Protein AF-B6ITK4-F1 (afdb_monomer)

Structure (mmCIF, N/CA/C/O backbone):
data_AF-B6ITK4-F1
#
_entry.id   AF-B6ITK4-F1
#
loop_
_atom_site.group_PDB
_atom_site.id
_atom_site.type_symbol
_atom_site.label_atom_id
_atom_site.label_alt_id
_atom_site.label_comp_id
_atom_site.label_asym_id
_atom_site.label_entity_id
_atom_site.label_seq_id
_atom_site.pdbx_PDB_ins_code
_atom_site.Cartn_x
_atom_site.Cartn_y
_atom_site.Cartn_z
_atom_site.occupancy
_atom_site.B_iso_or_equiv
_atom_site.auth_seq_id
_atom_site.auth_comp_id
_atom_site.auth_asym_id
_atom_site.auth_atom_id
_atom_site.pdbx_PDB_model_num
ATOM 1 N N . MET A 1 1 ? -4.229 -28.774 22.799 1.00 45.03 1 MET A N 1
ATOM 2 C CA . MET A 1 1 ? -4.886 -27.893 21.806 1.00 45.03 1 MET A CA 1
ATOM 3 C C . MET A 1 1 ? -3.925 -27.676 20.648 1.00 45.03 1 MET A C 1
ATOM 5 O O . MET A 1 1 ? -2.817 -27.222 20.892 1.00 45.03 1 MET A O 1
ATOM 9 N N . ARG A 1 2 ? -4.293 -28.055 19.419 1.00 43.34 2 ARG A N 1
ATOM 10 C CA . ARG A 1 2 ? -3.466 -27.843 18.221 1.00 43.34 2 ARG A CA 1
ATOM 11 C C . ARG A 1 2 ? -4.153 -26.779 17.371 1.00 43.34 2 ARG A C 1
ATOM 13 O O . ARG A 1 2 ? -5.217 -27.041 16.824 1.00 43.34 2 ARG A O 1
ATOM 20 N N . ALA A 1 3 ? -3.582 -25.581 17.308 1.00 52.19 3 ALA A N 1
ATOM 21 C CA . ALA A 1 3 ? -4.044 -24.561 16.377 1.00 52.19 3 ALA A CA 1
ATOM 22 C C . ALA A 1 3 ? -3.530 -24.933 14.982 1.00 52.19 3 ALA A C 1
ATOM 24 O O . ALA A 1 3 ? -2.325 -24.918 14.733 1.00 52.19 3 ALA A O 1
ATOM 25 N N . VAL A 1 4 ? -4.433 -25.321 14.086 1.00 48.31 4 VAL A N 1
ATOM 26 C CA . VAL A 1 4 ? -4.121 -25.477 12.665 1.00 48.31 4 VAL A CA 1
ATOM 27 C C . VAL A 1 4 ? -4.419 -24.128 12.022 1.00 48.31 4 VAL A C 1
ATOM 29 O O . VAL A 1 4 ? -5.574 -23.728 11.913 1.00 48.31 4 VAL A O 1
ATOM 32 N N . SER A 1 5 ? -3.375 -23.374 11.683 1.00 53.31 5 SER A N 1
ATOM 33 C CA . SER A 1 5 ? -3.530 -22.073 11.034 1.00 53.31 5 SER A CA 1
ATOM 34 C C . SER A 1 5 ? -3.672 -22.301 9.530 1.00 53.31 5 SER A C 1
ATOM 36 O O . SER A 1 5 ? -2.683 -22.494 8.827 1.00 53.31 5 SER A O 1
ATOM 38 N N . HIS A 1 6 ? -4.908 -22.341 9.032 1.00 57.00 6 HIS A N 1
ATOM 39 C CA . HIS A 1 6 ? -5.149 -22.239 7.597 1.00 57.00 6 HIS A CA 1
ATOM 40 C C . HIS A 1 6 ? -4.942 -20.779 7.189 1.00 57.00 6 HIS A C 1
ATOM 42 O O . HIS A 1 6 ? -5.661 -19.888 7.640 1.00 57.00 6 HIS A O 1
ATOM 48 N N . ARG A 1 7 ? -3.924 -20.517 6.365 1.00 60.88 7 ARG A N 1
ATOM 49 C CA . ARG A 1 7 ? -3.712 -19.195 5.774 1.00 60.88 7 ARG A CA 1
ATOM 50 C C . ARG A 1 7 ? -4.796 -18.961 4.724 1.00 60.88 7 ARG A C 1
ATOM 52 O O . ARG A 1 7 ? -4.747 -19.558 3.654 1.00 60.88 7 ARG A O 1
ATOM 59 N N . LEU A 1 8 ? -5.754 -18.093 5.031 1.00 68.69 8 LEU A N 1
ATOM 60 C CA . LEU A 1 8 ? -6.684 -17.570 4.035 1.00 68.69 8 LEU A CA 1
ATOM 61 C C . LEU A 1 8 ? -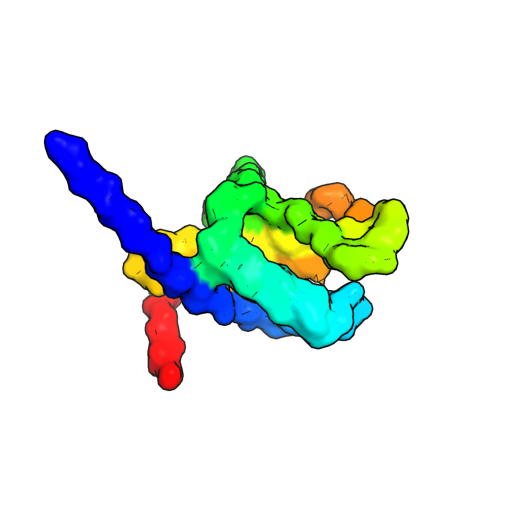5.964 -16.505 3.200 1.00 68.69 8 LEU A C 1
ATOM 63 O O . LEU A 1 8 ? -5.336 -15.592 3.749 1.00 68.69 8 LEU A O 1
ATOM 67 N N . LEU A 1 9 ? -6.018 -16.654 1.875 1.00 78.38 9 LEU A N 1
ATOM 68 C CA . LEU A 1 9 ? -5.606 -15.607 0.944 1.00 78.38 9 LEU A CA 1
ATOM 69 C C . LEU A 1 9 ? -6.554 -14.425 1.110 1.00 78.38 9 LEU A C 1
ATOM 71 O O . LEU A 1 9 ? -7.772 -14.599 1.105 1.00 78.38 9 LEU A O 1
ATOM 75 N N . ARG A 1 10 ? -5.992 -13.228 1.265 1.00 88.12 10 ARG A N 1
ATOM 76 C CA . ARG A 1 10 ? -6.782 -12.009 1.432 1.00 88.12 10 ARG A CA 1
ATOM 77 C C . ARG A 1 10 ? -6.995 -11.324 0.102 1.00 88.12 10 ARG A C 1
ATOM 79 O O . ARG A 1 10 ? -6.049 -11.185 -0.675 1.00 88.12 10 ARG A O 1
ATOM 86 N N . THR A 1 11 ? -8.206 -10.848 -0.147 1.00 94.19 11 THR A N 1
ATOM 87 C CA . THR A 1 11 ? -8.482 -10.083 -1.364 1.00 94.19 11 THR A CA 1
ATOM 88 C C . THR A 1 11 ? -7.854 -8.700 -1.240 1.00 94.19 11 THR A C 1
ATOM 90 O O . THR A 1 11 ? -8.097 -7.972 -0.272 1.00 94.19 11 THR A O 1
ATOM 93 N N . VAL A 1 12 ? -7.035 -8.334 -2.227 1.00 96.25 12 VAL A N 1
ATOM 94 C CA . VAL A 1 12 ? -6.423 -7.006 -2.295 1.00 96.25 12 VAL A CA 1
ATOM 95 C C . VAL A 1 12 ? -7.319 -6.092 -3.120 1.00 96.25 12 VAL A C 1
ATOM 97 O O . VAL A 1 12 ? -7.592 -6.363 -4.285 1.00 96.25 12 VAL A O 1
ATOM 100 N N . ILE A 1 13 ? -7.772 -5.001 -2.510 1.00 96.44 13 ILE A N 1
ATOM 101 C CA . ILE A 1 13 ? -8.531 -3.944 -3.173 1.00 96.44 13 ILE A CA 1
ATOM 102 C C . ILE A 1 13 ? -7.608 -2.751 -3.352 1.00 96.44 13 ILE A C 1
ATOM 104 O O . ILE A 1 13 ? -7.078 -2.196 -2.388 1.00 96.44 13 ILE A O 1
ATOM 108 N N . GLU A 1 14 ? -7.429 -2.333 -4.594 1.00 97.38 14 GLU A N 1
ATOM 109 C CA . GLU A 1 14 ? -6.585 -1.198 -4.914 1.00 97.38 14 GLU A CA 1
ATOM 110 C C . GLU A 1 14 ? -7.381 0.101 -4.979 1.00 97.38 14 GLU A C 1
ATOM 112 O O . GLU A 1 14 ? -8.451 0.183 -5.584 1.00 97.38 14 GLU A O 1
ATOM 117 N N . THR A 1 15 ? -6.836 1.158 -4.385 1.00 96.62 15 THR A N 1
ATOM 118 C CA . THR A 1 15 ? -7.371 2.502 -4.610 1.00 96.62 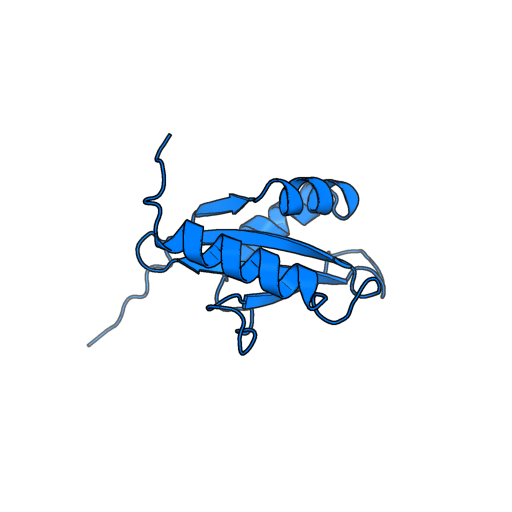15 THR A CA 1
ATOM 119 C C . THR A 1 15 ? -6.919 3.037 -5.976 1.00 96.62 15 THR A C 1
ATOM 121 O O . THR A 1 15 ? -5.808 2.732 -6.417 1.00 96.62 15 THR A O 1
ATOM 124 N N . PRO A 1 16 ? -7.682 3.943 -6.620 1.00 96.44 16 PRO A N 1
ATOM 125 C CA . PRO A 1 16 ? -7.259 4.556 -7.884 1.00 96.44 16 PRO A CA 1
ATOM 126 C C . PRO A 1 16 ? -5.933 5.328 -7.798 1.00 96.44 16 PRO A C 1
ATOM 128 O O . PRO A 1 16 ? -5.254 5.537 -8.803 1.00 96.44 16 PRO A O 1
ATOM 131 N N . VAL A 1 17 ? -5.564 5.815 -6.608 1.00 95.88 17 VAL A N 1
ATOM 132 C CA . VAL A 1 17 ? -4.263 6.460 -6.380 1.00 95.88 17 VAL A CA 1
ATOM 133 C C . VAL A 1 17 ? -3.152 5.417 -6.356 1.00 95.88 17 VAL A C 1
ATOM 135 O O . VAL A 1 17 ? -2.133 5.621 -7.013 1.00 95.88 17 VAL A O 1
ATOM 138 N N . PHE A 1 18 ? -3.354 4.305 -5.645 1.00 97.56 18 PHE A N 1
ATOM 139 C CA . PHE A 1 18 ? -2.402 3.204 -5.627 1.00 97.56 18 PHE A CA 1
ATOM 140 C C . PHE A 1 18 ? -2.190 2.624 -7.026 1.00 97.56 18 PHE A C 1
ATOM 142 O O . PHE A 1 18 ? -1.045 2.598 -7.459 1.00 97.56 18 PHE A O 1
ATOM 149 N N . SER A 1 19 ? -3.249 2.253 -7.758 1.00 97.75 19 SER A N 1
ATOM 150 C CA . SER A 1 19 ? -3.103 1.603 -9.070 1.00 97.75 19 SER A CA 1
ATOM 151 C C . SER A 1 19 ? -2.336 2.473 -10.064 1.00 97.75 19 SER A C 1
ATOM 153 O O . SER A 1 19 ? -1.334 2.030 -10.612 1.00 97.75 19 SER A O 1
ATOM 155 N N . ARG A 1 20 ? -2.705 3.758 -10.202 1.00 97.69 20 ARG A N 1
ATOM 156 C CA . ARG A 1 20 ? -1.994 4.696 -11.095 1.00 97.69 20 ARG A CA 1
ATOM 157 C C . ARG A 1 20 ? -0.516 4.848 -10.738 1.00 97.69 20 ARG A C 1
ATOM 159 O O . ARG A 1 20 ? 0.329 5.003 -11.611 1.00 97.69 20 ARG A O 1
ATOM 166 N N . ARG A 1 21 ? -0.200 4.854 -9.442 1.00 96.19 21 ARG A N 1
ATOM 167 C CA . ARG A 1 21 ? 1.179 4.974 -8.957 1.00 96.19 21 ARG A CA 1
ATOM 168 C C . ARG A 1 21 ? 1.947 3.670 -9.126 1.00 96.19 21 ARG A C 1
ATOM 170 O O . ARG A 1 21 ? 3.121 3.726 -9.465 1.00 96.19 21 ARG A O 1
ATOM 177 N N . ALA A 1 22 ? 1.304 2.526 -8.915 1.00 96.12 22 ALA A N 1
ATOM 178 C CA . ALA A 1 22 ? 1.888 1.217 -9.160 1.00 96.12 22 ALA A CA 1
ATOM 179 C C . ALA A 1 22 ? 2.256 1.068 -10.641 1.00 96.12 22 ALA A C 1
ATOM 181 O O . ALA A 1 22 ? 3.392 0.715 -10.919 1.00 96.12 22 ALA A O 1
ATOM 182 N N . ASP A 1 23 ? 1.372 1.462 -11.562 1.00 96.19 23 ASP A N 1
ATOM 183 C CA . ASP A 1 23 ? 1.641 1.439 -13.010 1.00 96.19 23 ASP A CA 1
ATOM 184 C C . ASP A 1 23 ? 2.819 2.327 -13.424 1.00 96.19 23 ASP A C 1
ATOM 186 O O . ASP A 1 23 ? 3.579 1.987 -14.326 1.00 96.19 23 ASP A O 1
ATOM 190 N N . ALA A 1 24 ? 3.008 3.461 -12.746 1.00 94.50 24 ALA A N 1
ATOM 191 C CA . ALA A 1 24 ? 4.129 4.358 -13.016 1.00 94.50 24 ALA A CA 1
ATOM 192 C C . ALA A 1 24 ? 5.466 3.870 -12.426 1.00 94.50 24 ALA A C 1
ATOM 194 O O . ALA A 1 24 ? 6.531 4.307 -12.861 1.00 94.50 24 ALA A O 1
ATOM 195 N N . LEU A 1 25 ? 5.428 3.026 -11.392 1.00 92.62 25 LEU A N 1
ATOM 196 C CA . LEU A 1 25 ? 6.607 2.662 -10.600 1.00 92.62 25 LEU A CA 1
ATOM 197 C C . LEU A 1 25 ? 7.080 1.226 -10.848 1.00 92.62 25 LEU A C 1
ATOM 199 O O . LEU A 1 25 ? 8.285 0.959 -10.775 1.00 92.62 25 LEU A O 1
ATOM 203 N N . LEU A 1 26 ? 6.149 0.317 -11.123 1.00 93.12 26 LEU A N 1
ATOM 204 C CA . LEU A 1 26 ? 6.349 -1.123 -11.186 1.00 93.12 26 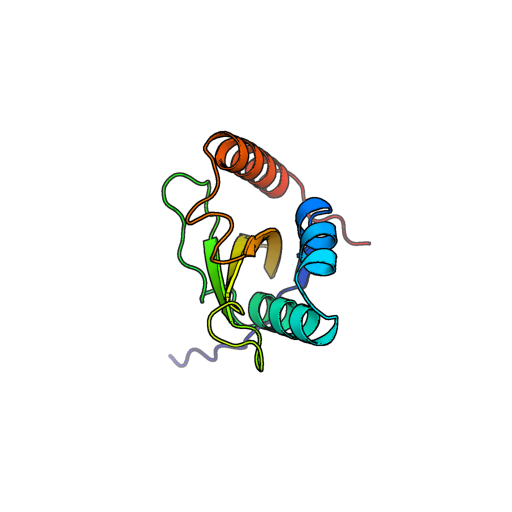LEU A CA 1
ATOM 205 C C . LEU A 1 26 ? 6.061 -1.643 -12.593 1.00 93.12 26 LEU A C 1
ATOM 207 O O . LEU A 1 26 ? 5.128 -1.217 -13.264 1.00 93.12 26 LEU A O 1
ATOM 211 N N . THR A 1 27 ? 6.843 -2.627 -13.012 1.00 93.06 27 THR A N 1
ATOM 212 C CA . THR A 1 27 ? 6.469 -3.514 -14.113 1.00 93.06 27 THR A CA 1
ATOM 213 C C . THR A 1 27 ? 5.281 -4.393 -13.694 1.00 93.06 27 THR A C 1
ATOM 215 O O . THR A 1 27 ? 5.069 -4.594 -12.492 1.00 93.06 27 THR 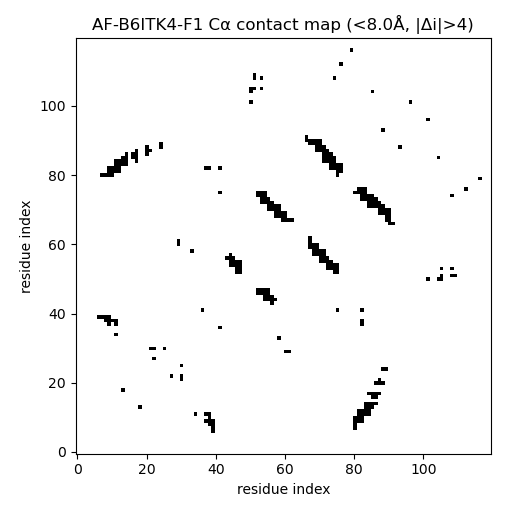A O 1
ATOM 218 N N . PRO A 1 28 ? 4.539 -4.987 -14.647 1.00 93.56 28 PRO A N 1
ATOM 219 C CA . PRO A 1 28 ? 3.440 -5.899 -14.325 1.00 93.56 28 PRO A CA 1
ATOM 220 C C . PRO A 1 28 ? 3.852 -7.026 -13.365 1.00 93.56 28 PRO A C 1
ATOM 222 O O . PRO A 1 28 ? 3.216 -7.221 -12.337 1.00 93.56 28 PRO A O 1
ATOM 225 N N . ALA A 1 29 ? 4.996 -7.674 -13.612 1.00 92.56 29 ALA A N 1
ATOM 226 C CA . ALA A 1 29 ? 5.496 -8.753 -12.758 1.00 92.56 29 ALA A CA 1
ATOM 227 C C . ALA A 1 29 ? 5.858 -8.289 -11.332 1.00 92.56 29 ALA A C 1
ATOM 229 O O . ALA A 1 29 ? 5.652 -9.018 -10.362 1.00 92.56 29 ALA A O 1
ATOM 230 N N . GLU A 1 30 ? 6.401 -7.077 -11.176 1.00 93.81 30 GLU A N 1
ATOM 231 C CA . GLU A 1 30 ? 6.675 -6.501 -9.853 1.00 93.81 30 GLU A CA 1
ATOM 232 C C . GLU A 1 30 ? 5.375 -6.149 -9.115 1.00 93.81 30 GLU A C 1
ATOM 234 O O . GLU A 1 30 ? 5.289 -6.345 -7.899 1.00 93.81 30 GLU A O 1
ATOM 239 N N . ARG A 1 31 ? 4.359 -5.654 -9.837 1.00 95.19 31 ARG A N 1
ATOM 240 C CA . ARG A 1 31 ? 3.029 -5.377 -9.281 1.00 95.19 31 ARG A CA 1
ATOM 241 C C . ARG A 1 31 ? 2.355 -6.665 -8.819 1.00 95.19 31 ARG A C 1
ATOM 243 O O . ARG A 1 31 ? 1.894 -6.699 -7.682 1.00 95.19 31 ARG A O 1
ATOM 250 N N . ASP A 1 32 ? 2.391 -7.728 -9.617 1.00 94.69 32 ASP A N 1
ATOM 251 C CA . ASP A 1 32 ? 1.828 -9.031 -9.246 1.00 94.69 32 ASP A CA 1
ATOM 252 C C . ASP A 1 32 ? 2.462 -9.570 -7.959 1.00 94.69 32 ASP A C 1
ATOM 254 O O . ASP A 1 32 ? 1.754 -9.927 -7.018 1.00 94.69 32 ASP A O 1
ATOM 258 N N . ARG A 1 33 ? 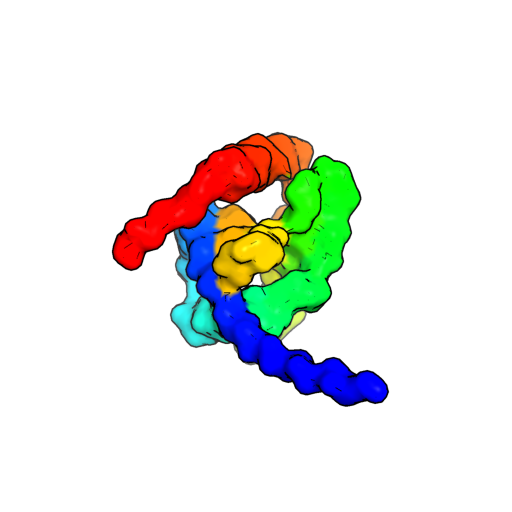3.797 -9.512 -7.845 1.00 93.75 33 ARG A N 1
ATOM 259 C CA . ARG A 1 33 ? 4.516 -9.902 -6.616 1.00 93.75 33 ARG A CA 1
ATOM 260 C C . ARG A 1 33 ? 4.142 -9.043 -5.416 1.00 93.75 33 ARG A C 1
ATOM 262 O O . ARG A 1 33 ? 4.064 -9.545 -4.291 1.00 93.75 33 ARG A O 1
ATOM 269 N N . LEU A 1 34 ? 3.932 -7.743 -5.620 1.00 95.56 34 LEU A N 1
ATOM 270 C CA . LEU A 1 34 ? 3.482 -6.861 -4.551 1.00 95.56 34 LEU A CA 1
ATOM 271 C C . LEU A 1 34 ? 2.072 -7.245 -4.078 1.00 95.56 34 LEU A C 1
ATOM 273 O O . LEU A 1 34 ? 1.852 -7.346 -2.870 1.00 95.56 34 LEU A O 1
ATOM 277 N N . ILE A 1 35 ? 1.138 -7.482 -5.001 1.00 96.56 35 ILE A N 1
ATOM 278 C CA . ILE A 1 35 ? -0.237 -7.890 -4.681 1.00 96.56 35 ILE A CA 1
ATOM 279 C C . ILE A 1 35 ? -0.251 -9.254 -3.988 1.00 96.56 35 ILE A C 1
ATOM 281 O O . ILE A 1 35 ? -0.883 -9.401 -2.941 1.00 96.56 35 ILE A O 1
ATOM 285 N N . GLU A 1 36 ? 0.521 -10.218 -4.487 1.00 94.69 36 GLU A N 1
ATOM 286 C CA . GLU A 1 36 ? 0.704 -11.521 -3.851 1.00 94.69 36 GLU A CA 1
ATOM 287 C C . GLU A 1 36 ? 1.260 -11.372 -2.430 1.00 94.69 36 GLU A C 1
ATOM 289 O O . GLU A 1 36 ? 0.756 -11.993 -1.493 1.00 94.69 36 GLU A O 1
ATOM 294 N N .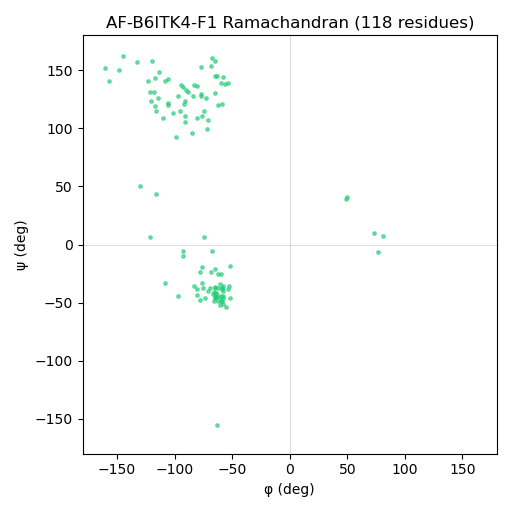 THR A 1 37 ? 2.258 -10.504 -2.237 1.00 94.38 37 THR A N 1
ATOM 295 C CA . THR A 1 37 ? 2.838 -10.240 -0.914 1.00 94.38 37 THR A CA 1
ATOM 296 C C . THR A 1 37 ? 1.816 -9.610 0.030 1.00 94.38 37 THR A C 1
ATOM 298 O O . THR A 1 37 ? 1.747 -10.004 1.191 1.00 94.38 37 THR A O 1
ATOM 301 N N . LEU A 1 38 ? 1.009 -8.655 -0.439 1.00 95.62 38 LEU A N 1
ATOM 302 C CA . LEU A 1 38 ? -0.044 -8.027 0.364 1.00 95.62 38 LEU A CA 1
ATOM 303 C C . LEU A 1 38 ? -1.148 -9.020 0.744 1.00 95.62 38 LEU A C 1
ATOM 305 O O . LEU A 1 38 ? -1.601 -9.006 1.886 1.00 95.62 38 LEU A O 1
ATOM 309 N N . SER A 1 39 ? -1.548 -9.892 -0.183 1.00 94.94 39 SER A N 1
ATOM 310 C CA . SER A 1 39 ? -2.563 -10.924 0.046 1.00 94.94 39 SER A CA 1
ATOM 311 C C . SER A 1 39 ? -2.093 -11.969 1.064 1.00 94.94 39 SER A C 1
ATOM 313 O O . SER A 1 39 ? -2.794 -12.281 2.031 1.00 94.94 39 SER A O 1
ATOM 315 N N . ASN A 1 40 ? -0.871 -12.474 0.874 1.00 93.56 40 ASN A N 1
ATOM 316 C CA . ASN A 1 40 ? -0.308 -13.557 1.671 1.00 93.56 40 ASN A CA 1
ATOM 317 C C . ASN A 1 40 ? 0.250 -13.087 3.014 1.00 93.56 40 ASN A C 1
ATOM 319 O O . ASN A 1 40 ? 0.136 -13.797 4.011 1.00 93.56 40 ASN A O 1
ATOM 323 N N . HIS A 1 41 ? 0.890 -11.920 3.040 1.00 92.19 41 HIS A N 1
ATOM 324 C CA . HIS A 1 41 ? 1.699 -11.452 4.162 1.00 92.19 41 HIS A CA 1
ATOM 325 C C . HIS A 1 41 ? 1.365 -10.022 4.628 1.00 92.19 41 HIS A C 1
ATOM 327 O O . HIS A 1 41 ? 2.277 -9.205 4.818 1.00 92.19 41 HIS A O 1
ATOM 333 N N . PRO A 1 42 ? 0.089 -9.672 4.875 1.00 92.62 42 PRO A N 1
ATOM 334 C CA . PRO A 1 42 ? -0.281 -8.341 5.362 1.00 92.62 42 PRO A CA 1
ATOM 335 C C . PRO A 1 42 ? 0.214 -8.057 6.791 1.00 92.62 42 PRO A C 1
ATOM 337 O O . PRO A 1 42 ? 0.055 -6.946 7.300 1.00 92.62 42 PRO A O 1
ATOM 340 N N . GLU A 1 43 ? 0.805 -9.028 7.480 1.00 90.62 43 GLU A N 1
ATOM 341 C CA . GLU A 1 43 ? 1.525 -8.853 8.741 1.00 90.62 43 GLU A CA 1
ATOM 342 C C . GLU A 1 43 ? 2.924 -8.247 8.587 1.00 90.62 43 GLU A C 1
ATOM 344 O O . GLU A 1 43 ? 3.443 -7.698 9.554 1.00 90.62 43 GLU A O 1
ATOM 349 N N . ARG A 1 44 ? 3.525 -8.288 7.388 1.00 91.00 44 ARG A N 1
ATOM 350 C CA . ARG A 1 44 ? 4.884 -7.761 7.154 1.00 91.00 44 ARG A CA 1
ATOM 351 C C . ARG A 1 44 ? 4.983 -6.242 7.261 1.00 91.00 44 ARG A C 1
ATO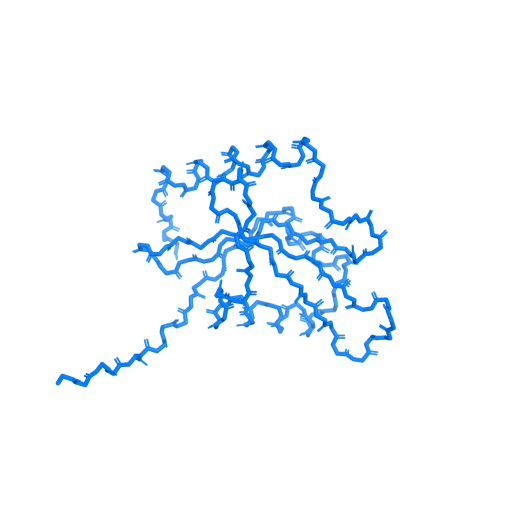M 353 O O . ARG A 1 44 ? 6.071 -5.712 7.483 1.00 91.00 44 ARG A O 1
ATOM 360 N N . GLY A 1 45 ? 3.882 -5.526 7.063 1.00 94.19 45 GLY A N 1
ATOM 361 C CA . GLY A 1 45 ? 3.844 -4.088 7.275 1.00 94.19 45 GLY A CA 1
ATOM 362 C C . GLY A 1 45 ? 3.670 -3.741 8.744 1.00 94.19 45 GLY A C 1
ATOM 363 O O . GLY A 1 45 ? 2.833 -4.301 9.452 1.00 94.19 45 GLY A O 1
ATOM 364 N N . VAL A 1 46 ? 4.441 -2.755 9.183 1.00 95.44 46 VAL A N 1
ATOM 365 C CA . VAL A 1 46 ? 4.373 -2.236 10.548 1.00 95.44 46 VAL A CA 1
ATOM 366 C C . VAL A 1 46 ? 3.245 -1.209 10.659 1.00 95.44 46 VAL A C 1
ATOM 368 O O . VAL A 1 46 ? 3.113 -0.378 9.753 1.00 95.44 46 VAL A O 1
ATOM 371 N N . PRO A 1 47 ? 2.429 -1.225 11.728 1.00 94.94 47 PRO A N 1
ATOM 372 C CA . PRO A 1 47 ? 1.466 -0.161 11.985 1.00 94.94 47 PRO A CA 1
ATOM 373 C C . PRO A 1 47 ? 2.148 1.207 12.001 1.00 94.94 47 PRO A C 1
ATOM 375 O O . PRO A 1 47 ? 3.246 1.355 12.542 1.00 94.94 47 PRO A O 1
ATOM 378 N N . VAL A 1 48 ? 1.504 2.206 11.404 1.00 93.31 48 VAL A N 1
ATOM 379 C CA . VAL A 1 48 ? 1.954 3.595 11.475 1.00 93.31 48 VAL A CA 1
ATOM 380 C C . VAL A 1 48 ? 1.192 4.281 12.614 1.00 93.31 48 VAL A C 1
ATOM 382 O O . VAL A 1 48 ? -0.035 4.390 12.532 1.00 93.31 48 VAL A O 1
ATOM 385 N N . PRO A 1 49 ? 1.875 4.708 13.694 1.00 90.81 49 PRO A N 1
ATOM 386 C CA . PRO A 1 49 ? 1.216 5.350 14.828 1.00 90.81 49 PRO A CA 1
ATOM 387 C C . PRO A 1 49 ? 0.404 6.574 14.395 1.00 90.81 49 PRO A C 1
ATOM 389 O O . PRO A 1 49 ? 0.856 7.350 13.556 1.00 90.81 49 PRO A O 1
ATOM 392 N N . GLY A 1 50 ? -0.794 6.732 14.960 1.00 90.56 50 GLY A N 1
ATOM 393 C CA . GLY A 1 50 ? -1.673 7.870 14.671 1.00 90.56 50 GLY A CA 1
ATOM 394 C C . GLY A 1 50 ? -2.358 7.845 13.299 1.00 90.56 50 GLY A C 1
ATOM 395 O O . GLY A 1 50 ? -2.958 8.844 12.924 1.00 90.56 50 GLY A O 1
ATOM 396 N N . MET A 1 51 ? -2.289 6.737 12.548 1.00 92.06 51 MET A N 1
ATOM 397 C CA . MET A 1 51 ? -2.878 6.636 11.203 1.00 92.06 51 MET A CA 1
ATOM 398 C C . MET A 1 51 ? -4.006 5.596 11.088 1.00 92.06 51 MET A C 1
ATOM 400 O O . MET A 1 51 ? -4.025 4.813 10.143 1.00 92.06 51 MET A O 1
ATOM 404 N N . ASN A 1 52 ? -4.921 5.532 12.059 1.00 91.50 52 ASN A N 1
ATOM 405 C CA . ASN A 1 52 ? -6.143 4.707 12.000 1.00 91.50 52 ASN A CA 1
ATOM 406 C C . ASN A 1 52 ? -5.927 3.237 11.566 1.00 91.50 52 ASN A C 1
ATOM 408 O O . ASN A 1 52 ? -6.711 2.665 10.815 1.00 91.50 52 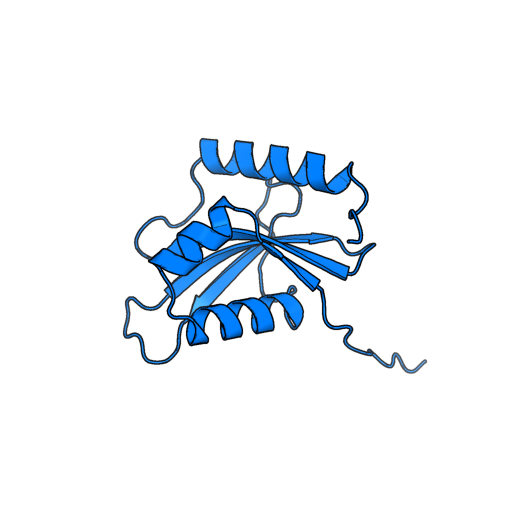ASN A O 1
ATOM 412 N N . GLY A 1 53 ? -4.839 2.606 12.019 1.00 92.06 53 GLY A N 1
ATOM 413 C CA . GLY A 1 53 ? -4.540 1.203 11.701 1.00 92.06 53 GLY A CA 1
ATOM 414 C C . GLY A 1 53 ? -3.887 0.963 10.333 1.00 92.06 53 GLY A C 1
ATOM 415 O O . GLY A 1 53 ? -3.681 -0.192 9.955 1.00 92.06 53 GLY A O 1
ATOM 416 N N . ILE A 1 54 ? -3.509 2.020 9.606 1.00 96.62 54 ILE A N 1
ATOM 417 C CA . ILE A 1 54 ? -2.690 1.918 8.393 1.00 96.62 54 ILE A CA 1
ATOM 418 C C . ILE A 1 54 ? -1.343 1.273 8.726 1.00 96.62 54 ILE A C 1
ATOM 420 O O . ILE A 1 54 ? -0.699 1.579 9.732 1.00 96.62 54 ILE A O 1
ATOM 424 N N . ARG A 1 55 ? -0.896 0.389 7.839 1.00 96.88 55 ARG A N 1
ATOM 425 C CA . ARG A 1 55 ? 0.384 -0.311 7.905 1.00 96.88 55 ARG A CA 1
ATOM 426 C C . ARG A 1 55 ? 1.295 0.121 6.770 1.00 96.88 55 ARG A C 1
ATOM 428 O O . ARG A 1 55 ? 0.838 0.430 5.673 1.00 96.88 55 ARG A O 1
ATOM 435 N N . LYS A 1 56 ? 2.600 0.108 7.036 1.00 95.94 56 LYS A N 1
ATOM 436 C CA . LYS A 1 56 ? 3.658 0.426 6.077 1.00 95.94 56 LYS A CA 1
ATOM 437 C C . LYS A 1 56 ? 4.545 -0.785 5.843 1.00 95.94 56 LYS A C 1
ATOM 439 O O . LYS A 1 56 ? 5.223 -1.241 6.762 1.00 95.94 56 LYS A O 1
ATOM 444 N N . MET A 1 57 ? 4.605 -1.250 4.601 1.00 95.75 57 MET A N 1
ATOM 445 C CA . MET A 1 57 ? 5.523 -2.300 4.160 1.00 95.75 57 MET A CA 1
ATOM 446 C C . MET A 1 57 ? 6.626 -1.715 3.277 1.00 95.75 57 MET A C 1
ATOM 448 O O . MET A 1 57 ? 6.385 -0.825 2.461 1.00 95.75 57 MET A O 1
ATOM 452 N N . ARG A 1 58 ? 7.851 -2.219 3.449 1.00 93.19 58 ARG A N 1
ATOM 453 C CA . ARG A 1 58 ? 8.957 -1.993 2.513 1.00 93.19 58 ARG A CA 1
ATOM 454 C C . ARG A 1 58 ? 8.934 -3.128 1.494 1.00 93.19 58 ARG A C 1
ATOM 456 O O . ARG A 1 58 ? 8.995 -4.285 1.893 1.00 93.19 58 ARG A O 1
ATOM 463 N N . PHE A 1 59 ? 8.842 -2.793 0.217 1.00 93.06 59 PHE A N 1
ATOM 464 C CA . PHE A 1 59 ? 8.835 -3.750 -0.883 1.00 93.06 59 PHE A CA 1
ATOM 465 C C . PHE A 1 59 ? 10.095 -3.546 -1.721 1.00 93.06 59 PHE A C 1
ATOM 467 O O . PHE A 1 59 ? 10.387 -2.420 -2.118 1.00 93.06 59 PHE A O 1
ATOM 474 N N . ALA A 1 60 ? 10.865 -4.604 -1.946 1.00 88.12 60 ALA A N 1
ATOM 475 C CA . ALA A 1 60 ? 12.011 -4.576 -2.843 1.00 88.12 60 ALA A CA 1
ATOM 476 C C . ALA A 1 60 ? 11.615 -5.319 -4.114 1.00 88.12 60 ALA A C 1
ATOM 478 O O . ALA A 1 60 ? 11.248 -6.488 -4.042 1.00 88.12 60 ALA A O 1
ATOM 479 N N . ALA A 1 61 ? 11.655 -4.632 -5.250 1.00 76.50 61 ALA A N 1
ATOM 480 C CA . ALA A 1 61 ? 11.498 -5.296 -6.530 1.00 76.50 61 ALA A CA 1
ATOM 481 C C . ALA A 1 61 ? 12.803 -6.014 -6.901 1.00 76.50 61 ALA A C 1
ATOM 483 O O . ALA A 1 61 ? 13.881 -5.413 -6.844 1.00 76.50 61 ALA A O 1
ATOM 484 N N . ASP A 1 62 ? 12.710 -7.291 -7.267 1.00 71.44 62 ASP A N 1
ATOM 485 C CA . ASP A 1 62 ? 13.878 -8.085 -7.649 1.00 71.44 62 ASP A CA 1
ATOM 486 C C . ASP A 1 62 ? 14.526 -7.543 -8.928 1.00 71.44 62 ASP A C 1
ATOM 488 O O . ASP A 1 62 ? 13.851 -7.070 -9.840 1.00 71.44 62 ASP A O 1
ATOM 492 N N . GLY A 1 63 ? 15.855 -7.617 -9.011 1.00 68.38 63 GLY A N 1
ATOM 493 C CA . GLY A 1 63 ? 16.606 -7.196 -10.200 1.00 68.38 63 GLY A CA 1
ATOM 494 C C . GLY A 1 63 ? 16.770 -5.681 -10.365 1.00 68.38 63 GLY A C 1
ATOM 495 O O . GLY A 1 63 ? 17.549 -5.246 -11.211 1.00 68.38 63 GLY A O 1
ATOM 496 N N . ARG A 1 64 ? 16.130 -4.857 -9.526 1.00 62.84 64 ARG A N 1
ATOM 497 C CA . ARG A 1 64 ? 16.457 -3.430 -9.425 1.00 62.84 64 ARG A CA 1
ATOM 498 C C . ARG A 1 64 ? 17.568 -3.232 -8.391 1.00 62.84 64 ARG A C 1
ATOM 500 O O . ARG A 1 64 ? 17.493 -3.751 -7.283 1.00 62.84 64 ARG A O 1
ATOM 507 N N . GLY A 1 65 ? 18.611 -2.479 -8.754 1.00 62.78 65 GLY A N 1
ATOM 508 C CA . GLY A 1 65 ? 19.738 -2.145 -7.868 1.00 62.78 65 GLY A CA 1
ATOM 509 C C . GLY A 1 65 ? 19.329 -1.315 -6.635 1.00 62.78 65 GLY A C 1
ATOM 510 O O . GLY A 1 65 ? 18.178 -1.308 -6.210 1.00 62.78 65 GLY A O 1
ATOM 511 N N . ARG A 1 66 ? 20.250 -0.536 -6.044 1.00 55.75 66 ARG A N 1
ATOM 512 C CA . ARG A 1 66 ? 20.008 0.229 -4.788 1.00 55.75 66 ARG A CA 1
ATOM 513 C C . ARG A 1 66 ? 18.749 1.129 -4.767 1.00 55.75 66 ARG A C 1
ATOM 515 O O . ARG A 1 66 ? 18.327 1.526 -3.676 1.00 55.75 66 ARG A O 1
ATOM 522 N N . SER A 1 67 ? 18.173 1.468 -5.924 1.00 60.28 67 SER A N 1
ATOM 523 C CA . SER A 1 67 ? 16.965 2.289 -6.103 1.00 60.28 67 SER A CA 1
ATOM 524 C C . SER A 1 67 ? 15.642 1.506 -6.196 1.00 60.28 67 SER A C 1
ATOM 526 O O . SER A 1 67 ? 14.589 2.135 -6.193 1.00 60.28 67 SER A O 1
ATOM 528 N N . GLY A 1 68 ? 15.653 0.168 -6.220 1.00 72.19 68 GLY A N 1
ATOM 529 C CA . GLY A 1 68 ? 14.469 -0.686 -6.436 1.00 72.19 68 GLY A CA 1
ATOM 530 C C . GLY A 1 68 ? 13.471 -0.816 -5.280 1.00 72.19 68 GLY A C 1
ATOM 531 O O . GLY A 1 68 ? 12.573 -1.654 -5.328 1.00 72.19 68 GLY A O 1
ATOM 532 N N . GLY A 1 69 ? 13.658 -0.048 -4.207 1.00 87.81 69 GLY A N 1
ATOM 533 C CA . GLY A 1 69 ? 12.832 -0.134 -3.007 1.00 87.81 69 GLY A CA 1
ATOM 534 C C . GLY A 1 69 ? 11.626 0.799 -3.059 1.00 87.81 69 GLY A C 1
ATOM 535 O O . GLY A 1 69 ? 11.772 1.999 -3.296 1.00 87.81 69 GLY A O 1
ATOM 536 N N . PHE A 1 70 ? 10.456 0.273 -2.722 1.00 93.06 70 PHE A N 1
ATOM 537 C CA . PHE A 1 70 ? 9.194 0.992 -2.598 1.00 93.06 70 PHE A CA 1
ATOM 538 C C . PHE A 1 70 ? 8.648 0.888 -1.173 1.00 93.06 70 PHE A C 1
ATOM 540 O O . PHE A 1 70 ? 8.987 -0.011 -0.396 1.00 93.06 70 PHE A O 1
ATOM 547 N N . ARG A 1 71 ? 7.793 1.835 -0.806 1.00 94.50 71 ARG A N 1
ATOM 548 C CA . ARG A 1 71 ? 7.021 1.831 0.432 1.00 94.50 71 ARG A CA 1
ATOM 549 C C . ARG A 1 71 ? 5.551 1.799 0.072 1.00 94.50 71 ARG A C 1
ATOM 551 O O . ARG A 1 71 ? 5.099 2.583 -0.758 1.00 94.50 71 ARG A O 1
ATOM 558 N N . VAL A 1 72 ? 4.833 0.891 0.714 1.00 96.88 72 VAL A N 1
ATOM 559 C CA . VAL A 1 72 ? 3.417 0.651 0.464 1.00 96.88 72 VAL A CA 1
ATOM 560 C C . VAL A 1 72 ? 2.657 0.884 1.753 1.00 96.88 72 VAL A C 1
ATOM 562 O O . VAL A 1 72 ? 2.976 0.278 2.779 1.00 96.88 72 VAL A O 1
ATOM 565 N N . LEU A 1 73 ? 1.679 1.783 1.698 1.00 97.69 73 LEU A N 1
ATOM 566 C CA . LEU A 1 73 ? 0.707 2.001 2.758 1.00 97.69 73 LEU A CA 1
ATOM 567 C C . LEU A 1 73 ? -0.563 1.231 2.420 1.00 97.69 73 LEU A C 1
ATOM 569 O O . LEU A 1 73 ? -1.104 1.371 1.321 1.00 97.69 73 LEU A O 1
ATOM 573 N N . TYR A 1 74 ? -1.029 0.426 3.365 1.00 97.81 74 TYR A N 1
ATOM 574 C CA . TYR A 1 74 ? -2.229 -0.386 3.208 1.00 97.81 74 TYR A CA 1
ATOM 575 C C . TYR A 1 74 ? -2.997 -0.498 4.524 1.00 97.81 74 TYR A C 1
ATOM 577 O O . TYR A 1 74 ? -2.451 -0.253 5.600 1.00 97.81 74 TYR A O 1
ATOM 585 N N . PHE A 1 75 ? -4.264 -0.884 4.439 1.00 96.56 75 PHE A N 1
ATOM 586 C CA . PHE A 1 75 ? -5.122 -1.139 5.592 1.00 96.56 75 PHE A CA 1
ATOM 587 C C . PHE A 1 75 ? -5.635 -2.580 5.553 1.00 96.56 75 PHE A C 1
ATOM 589 O O . PHE A 1 75 ? -6.103 -3.042 4.515 1.00 96.56 75 PHE A O 1
ATOM 596 N N . LEU A 1 76 ? -5.520 -3.294 6.675 1.00 93.75 76 LEU A N 1
ATOM 597 C CA . LEU A 1 76 ? -5.985 -4.675 6.817 1.00 93.75 76 LEU A CA 1
ATOM 598 C C . LEU A 1 76 ? -7.315 -4.683 7.570 1.00 93.75 76 LEU A C 1
ATOM 600 O O . LEU A 1 76 ? -7.351 -4.398 8.768 1.00 93.75 76 LEU A O 1
ATOM 604 N N . ARG A 1 77 ? -8.395 -5.061 6.885 1.00 91.06 77 ARG A N 1
ATOM 605 C CA . ARG A 1 77 ? -9.727 -5.182 7.479 1.00 91.06 77 ARG A CA 1
ATOM 606 C C . ARG A 1 77 ? -10.013 -6.641 7.818 1.00 91.06 77 ARG A C 1
ATOM 608 O O . ARG A 1 77 ? -10.509 -7.397 6.990 1.00 91.06 77 ARG A O 1
ATOM 615 N N . LEU A 1 78 ? -9.700 -7.012 9.060 1.00 86.62 78 LEU A N 1
ATOM 616 C CA . LEU A 1 78 ? -9.741 -8.399 9.542 1.00 86.62 78 LEU A CA 1
ATOM 617 C C . LEU A 1 78 ? -11.114 -9.067 9.414 1.00 86.62 78 LEU A C 1
ATOM 619 O O . LEU A 1 78 ? -11.169 -10.250 9.120 1.00 86.62 78 LEU A O 1
ATOM 623 N N . ARG A 1 79 ? -12.210 -8.321 9.607 1.00 85.62 79 ARG A N 1
ATOM 624 C CA . ARG A 1 79 ? -13.571 -8.886 9.568 1.00 85.62 79 ARG A CA 1
ATOM 625 C C . ARG A 1 79 ? -13.966 -9.485 8.210 1.00 85.62 79 ARG A C 1
ATOM 627 O O . ARG A 1 79 ? -14.815 -10.360 8.181 1.00 85.62 79 ARG A O 1
ATOM 634 N N . ASP A 1 80 ? -13.352 -9.008 7.125 1.00 84.94 80 ASP A N 1
ATOM 635 C CA . ASP A 1 80 ? -13.702 -9.383 5.748 1.00 84.94 80 ASP A CA 1
ATOM 636 C C . ASP A 1 80 ? -12.504 -9.992 4.992 1.00 84.94 80 ASP A C 1
ATOM 638 O O . ASP A 1 80 ? -12.574 -10.174 3.781 1.00 84.94 80 ASP A O 1
ATOM 642 N N . ASP A 1 81 ? -11.375 -10.226 5.675 1.00 88.31 81 ASP A N 1
ATOM 643 C CA . ASP A 1 81 ? -10.113 -10.668 5.065 1.00 88.31 81 ASP A CA 1
ATOM 644 C C . ASP A 1 81 ? -9.674 -9.824 3.850 1.00 88.31 81 ASP A C 1
ATOM 646 O O . ASP A 1 81 ? -9.155 -10.329 2.853 1.00 88.31 81 ASP A O 1
ATOM 650 N N . LEU A 1 82 ? -9.841 -8.500 3.950 1.00 93.19 82 LEU A N 1
ATOM 651 C CA . LEU A 1 82 ? -9.478 -7.560 2.887 1.00 93.19 82 LEU A CA 1
ATOM 652 C C . LEU A 1 82 ? -8.218 -6.771 3.209 1.00 93.19 82 LEU A C 1
ATOM 654 O O . LEU A 1 82 ? -8.011 -6.303 4.333 1.00 93.19 82 LEU A O 1
ATOM 658 N N . VAL A 1 83 ? -7.421 -6.539 2.171 1.00 96.25 83 VAL A N 1
ATOM 659 C CA . VAL A 1 83 ? -6.276 -5.633 2.198 1.00 96.25 83 VAL A CA 1
ATOM 660 C C . VAL A 1 83 ? -6.536 -4.489 1.231 1.00 96.25 83 VAL A C 1
ATOM 662 O O . VAL A 1 83 ? -6.587 -4.685 0.024 1.00 96.25 83 VAL A O 1
ATOM 665 N N . PHE A 1 84 ? -6.669 -3.274 1.747 1.00 97.12 84 PHE A N 1
ATOM 666 C CA . PHE A 1 84 ? -6.808 -2.080 0.922 1.00 97.12 84 PHE A CA 1
ATOM 667 C C . PHE A 1 84 ? -5.430 -1.490 0.640 1.00 97.12 84 PHE A C 1
ATOM 669 O O . PHE A 1 84 ? -4.792 -0.966 1.553 1.00 97.12 84 PHE A O 1
ATOM 676 N N . ALA A 1 85 ? -4.963 -1.558 -0.606 1.00 97.94 85 ALA A N 1
ATOM 677 C CA . ALA A 1 85 ? -3.721 -0.928 -1.039 1.00 97.94 85 ALA A CA 1
ATOM 678 C C . ALA A 1 85 ? -3.963 0.570 -1.306 1.00 97.94 85 ALA A C 1
ATOM 680 O O . ALA A 1 85 ? -4.661 0.957 -2.249 1.00 97.94 85 ALA A O 1
ATOM 681 N N . LEU A 1 86 ? -3.422 1.431 -0.437 1.00 97.81 86 LEU A N 1
ATOM 682 C CA . LEU A 1 86 ? -3.792 2.850 -0.385 1.00 97.81 86 LEU A CA 1
ATOM 683 C C . LEU A 1 86 ? -2.824 3.749 -1.159 1.00 97.81 86 LEU A C 1
ATOM 685 O O . LEU A 1 86 ? -3.247 4.657 -1.869 1.00 97.81 86 LEU A O 1
ATOM 689 N N . LEU A 1 87 ? -1.518 3.523 -1.010 1.00 97.19 87 LEU A N 1
ATOM 690 C CA . LEU A 1 87 ? -0.498 4.356 -1.645 1.00 97.19 87 LEU A CA 1
ATOM 691 C C . LEU A 1 87 ? 0.817 3.593 -1.801 1.00 97.19 87 LEU A C 1
ATOM 693 O O . LEU A 1 87 ? 1.241 2.892 -0.884 1.00 97.19 87 LEU A O 1
ATOM 697 N N . ILE A 1 88 ? 1.491 3.795 -2.932 1.00 96.56 88 ILE A N 1
ATOM 698 C CA . ILE A 1 88 ? 2.870 3.363 -3.161 1.00 96.56 88 ILE A CA 1
ATOM 699 C C . ILE A 1 88 ? 3.754 4.556 -3.532 1.00 96.56 88 ILE A C 1
ATOM 701 O O . ILE A 1 88 ? 3.339 5.476 -4.250 1.00 96.56 88 ILE A O 1
ATOM 705 N N . TYR A 1 89 ? 4.976 4.554 -3.008 1.00 94.19 89 TYR A N 1
ATOM 706 C CA . TYR A 1 89 ? 5.998 5.545 -3.322 1.00 94.19 89 TYR A CA 1
ATOM 707 C C . TYR A 1 89 ? 7.407 4.960 -3.258 1.00 94.19 89 TYR A C 1
ATOM 709 O O . TYR A 1 89 ? 7.680 4.014 -2.518 1.00 94.19 89 TYR A O 1
ATOM 717 N N . GLY A 1 90 ? 8.308 5.511 -4.064 1.00 91.88 90 GLY A N 1
ATOM 718 C CA . GLY A 1 90 ? 9.705 5.106 -4.123 1.00 91.88 90 GLY A CA 1
ATOM 719 C C . GLY A 1 90 ? 10.464 5.466 -2.847 1.00 91.88 90 GLY A C 1
ATOM 720 O O . GLY A 1 90 ? 10.149 6.435 -2.151 1.00 91.88 90 GLY A O 1
ATOM 721 N N . LYS A 1 91 ? 11.526 4.710 -2.549 1.00 86.56 91 LYS A N 1
ATOM 722 C CA . LYS A 1 91 ? 12.402 4.952 -1.391 1.00 86.56 91 LYS A CA 1
ATOM 723 C C . LYS A 1 91 ? 12.933 6.393 -1.337 1.00 86.56 91 LYS A C 1
ATOM 725 O O . LYS A 1 91 ? 13.093 6.918 -0.232 1.00 86.56 91 LYS A O 1
ATOM 730 N N . ASN A 1 92 ? 13.202 6.981 -2.503 1.00 86.31 92 ASN A N 1
ATOM 731 C CA . ASN A 1 92 ? 13.829 8.294 -2.656 1.00 86.31 92 ASN A CA 1
ATOM 732 C C . ASN A 1 92 ? 12.823 9.447 -2.783 1.00 86.31 92 ASN A C 1
ATOM 734 O O . ASN A 1 92 ? 13.238 10.595 -2.729 1.00 86.31 92 ASN A O 1
ATOM 738 N N . GLU A 1 93 ? 11.528 9.166 -2.950 1.00 87.44 93 GLU A N 1
ATOM 739 C CA . GLU A 1 93 ? 10.515 10.223 -3.075 1.00 87.44 93 GLU A CA 1
ATOM 740 C C . GLU A 1 93 ? 10.181 10.824 -1.706 1.00 87.44 93 GLU A C 1
ATOM 742 O O . GLU A 1 93 ? 10.154 12.036 -1.537 1.00 87.44 93 GLU A O 1
ATOM 747 N N . GLN A 1 94 ? 9.943 9.970 -0.709 1.00 84.75 94 GLN A N 1
ATOM 748 C CA . GLN A 1 94 ? 9.655 10.394 0.659 1.00 84.75 94 GLN A CA 1
ATOM 749 C C . GLN A 1 94 ? 9.903 9.245 1.640 1.00 84.75 94 GLN A C 1
ATOM 751 O O . GLN A 1 94 ? 9.774 8.070 1.291 1.00 84.75 94 GLN A O 1
ATOM 756 N N . VAL A 1 95 ? 10.253 9.557 2.891 1.00 81.31 95 VAL A N 1
ATOM 757 C CA . VAL A 1 95 ? 10.442 8.544 3.950 1.00 81.31 95 VAL A CA 1
ATOM 758 C C . VAL A 1 95 ? 9.095 8.112 4.538 1.00 81.31 95 VAL A C 1
ATOM 760 O O . VAL A 1 95 ? 8.837 6.917 4.717 1.00 81.31 95 VAL A O 1
ATOM 763 N N . ASN A 1 96 ? 8.223 9.088 4.778 1.00 83.44 96 ASN A N 1
ATOM 764 C CA . ASN A 1 96 ? 6.886 8.948 5.347 1.00 83.44 96 ASN A CA 1
ATOM 765 C C . ASN A 1 96 ? 5.885 9.756 4.503 1.00 83.44 96 ASN A C 1
ATOM 767 O O . ASN A 1 96 ? 6.312 10.682 3.814 1.00 83.44 96 ASN A O 1
ATOM 771 N N . PRO A 1 97 ? 4.583 9.424 4.546 1.00 86.50 97 PRO A N 1
ATOM 772 C CA . PRO A 1 97 ? 3.548 10.271 3.956 1.00 86.50 97 PRO A CA 1
ATOM 773 C C . PRO A 1 97 ? 3.560 11.679 4.561 1.00 86.50 97 PRO A C 1
ATOM 775 O O . PRO A 1 97 ? 3.797 11.830 5.763 1.00 86.50 97 PRO A O 1
ATOM 778 N N . THR A 1 98 ? 3.284 12.694 3.740 1.00 90.50 98 THR A N 1
ATOM 779 C CA . THR A 1 98 ? 3.134 14.087 4.198 1.00 90.50 98 THR A CA 1
ATOM 780 C C . THR A 1 98 ? 1.922 14.226 5.128 1.00 90.50 98 THR A C 1
ATOM 782 O O . THR A 1 98 ? 1.009 13.404 5.035 1.00 90.50 98 THR A O 1
ATOM 785 N N . PRO A 1 99 ? 1.840 15.252 5.996 1.00 92.06 99 PRO A N 1
ATOM 786 C CA . PRO A 1 99 ? 0.678 15.441 6.874 1.00 92.06 99 PRO A CA 1
ATOM 787 C C . PRO A 1 99 ? -0.662 15.466 6.121 1.00 92.06 99 PRO A C 1
ATOM 789 O O . PRO A 1 99 ? -1.643 14.865 6.554 1.00 92.06 99 PRO A O 1
ATOM 792 N N . GLU A 1 100 ? -0.692 16.078 4.936 1.00 92.00 100 GLU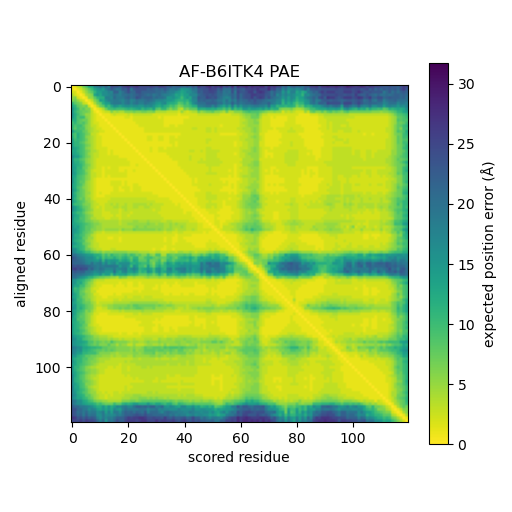 A N 1
ATOM 793 C CA . GLU A 1 100 ? -1.878 16.088 4.074 1.00 92.00 100 GLU A CA 1
ATOM 794 C C . GLU A 1 100 ? -2.237 14.700 3.537 1.00 92.00 100 GLU A C 1
ATOM 796 O O . GLU A 1 100 ? -3.411 14.330 3.506 1.00 92.00 100 GLU A O 1
ATOM 801 N N . GLN A 1 101 ? -1.238 13.920 3.108 1.00 93.06 101 GLN A N 1
ATOM 802 C CA . GLN A 1 101 ? -1.450 12.534 2.691 1.00 93.06 101 GLN A CA 1
ATOM 803 C C . GLN A 1 101 ? -1.936 11.691 3.868 1.00 93.06 101 GLN A C 1
ATOM 805 O O . GLN A 1 101 ? -2.854 10.899 3.693 1.00 93.06 101 GLN A O 1
ATOM 810 N N . GLN A 1 102 ? -1.361 11.874 5.060 1.00 93.31 102 GLN A N 1
ATOM 811 C CA . GLN A 1 102 ? -1.779 11.163 6.267 1.00 93.31 102 GLN A CA 1
ATOM 812 C C . GLN A 1 102 ? -3.250 11.420 6.568 1.00 93.31 102 GLN A C 1
ATOM 814 O O . GLN A 1 102 ? -4.007 10.462 6.673 1.00 93.31 102 GLN A O 1
ATOM 819 N N . LYS A 1 103 ? -3.665 12.693 6.598 1.00 94.44 103 LYS A N 1
ATOM 820 C CA . LYS A 1 103 ? -5.065 13.074 6.808 1.00 94.44 103 LYS A CA 1
ATOM 821 C C . LYS A 1 103 ? -5.992 12.409 5.787 1.00 94.44 103 LYS A C 1
ATOM 823 O O . LYS A 1 103 ? -6.896 11.680 6.171 1.00 94.44 103 LYS A O 1
ATOM 828 N N . LYS A 1 104 ? -5.703 12.558 4.488 1.00 95.12 104 LYS A N 1
ATOM 829 C CA . LYS A 1 104 ? -6.511 11.956 3.409 1.00 95.12 104 LYS A CA 1
ATOM 830 C C . LYS A 1 104 ? -6.604 10.430 3.516 1.00 95.12 104 LYS A C 1
ATOM 832 O O . LYS A 1 104 ? -7.642 9.856 3.200 1.00 95.12 104 LYS A O 1
ATOM 837 N N . LEU A 1 105 ? -5.519 9.768 3.919 1.00 96.25 105 LEU A N 1
ATOM 838 C CA . LEU A 1 105 ? -5.490 8.319 4.104 1.00 96.25 105 LEU A CA 1
ATOM 839 C C . LEU A 1 105 ? -6.305 7.886 5.332 1.00 96.25 105 LEU A C 1
ATOM 841 O O . LEU A 1 105 ? -7.016 6.888 5.243 1.00 96.25 105 LEU A O 1
ATOM 845 N N . CYS A 1 106 ? -6.237 8.627 6.441 1.00 94.56 106 CYS A N 1
ATOM 846 C CA . CYS A 1 106 ? -7.057 8.374 7.627 1.00 94.56 106 CYS A CA 1
ATOM 847 C C . CYS A 1 106 ? -8.550 8.535 7.321 1.00 94.56 106 CYS A C 1
ATOM 849 O O . CYS A 1 106 ? -9.313 7.609 7.595 1.00 94.56 106 CYS A O 1
ATOM 851 N N . ASP A 1 107 ? -8.936 9.635 6.667 1.00 94.75 107 ASP A N 1
ATOM 852 C CA . ASP A 1 107 ? -10.321 9.900 6.252 1.00 94.75 107 ASP A CA 1
ATOM 853 C C . ASP A 1 107 ? -10.844 8.780 5.330 1.00 94.75 107 ASP A C 1
ATOM 855 O O . ASP A 1 107 ? -11.988 8.328 5.430 1.00 94.75 107 ASP A O 1
ATOM 859 N N . LEU A 1 108 ? -9.991 8.287 4.424 1.00 93.94 108 LEU A N 1
ATOM 860 C CA . LEU A 1 108 ? -10.325 7.163 3.553 1.00 93.94 108 LEU A CA 1
ATOM 861 C C . LEU A 1 108 ? -10.546 5.870 4.351 1.00 93.94 108 LEU A C 1
ATOM 863 O O . LEU A 1 108 ? -11.517 5.163 4.095 1.00 93.94 108 LEU A O 1
ATOM 867 N N . VAL A 1 109 ? -9.673 5.548 5.308 1.00 93.75 109 VAL A N 1
ATOM 868 C CA . VAL A 1 109 ? -9.805 4.334 6.131 1.00 93.75 109 VAL A CA 1
ATOM 869 C C . VAL A 1 109 ? -11.048 4.373 7.017 1.00 93.75 109 VAL A C 1
ATOM 871 O O . VAL A 1 109 ? -11.717 3.348 7.167 1.00 93.75 109 VAL A O 1
ATOM 874 N N . GLU A 1 110 ? -11.409 5.537 7.555 1.00 92.38 110 GLU A N 1
ATOM 875 C CA . GLU A 1 110 ? -12.657 5.706 8.308 1.00 92.38 110 GLU A CA 1
ATOM 876 C C . GLU A 1 110 ? -13.870 5.353 7.445 1.00 92.38 110 GLU A C 1
ATOM 878 O O . GLU A 1 110 ? -14.685 4.510 7.830 1.00 92.38 110 GLU A O 1
ATOM 883 N N . ARG A 1 111 ? -13.928 5.888 6.220 1.00 90.00 111 ARG A N 1
ATOM 884 C CA . ARG A 1 111 ? -14.978 5.543 5.251 1.00 90.00 111 ARG A CA 1
ATOM 885 C C . ARG A 1 111 ? -14.992 4.053 4.912 1.00 90.00 111 ARG A C 1
ATOM 887 O O . ARG A 1 111 ? -16.052 3.438 4.912 1.00 90.00 111 ARG A O 1
ATOM 894 N N . LEU A 1 112 ? -13.825 3.451 4.674 1.00 88.19 112 LEU A N 1
ATOM 895 C CA . LEU A 1 112 ? -13.698 2.013 4.396 1.00 88.19 112 LEU A CA 1
ATOM 896 C C . LEU A 1 112 ? -14.098 1.134 5.589 1.00 88.19 112 LEU A C 1
ATOM 898 O O . LEU A 1 112 ? -14.387 -0.046 5.409 1.00 88.19 112 LEU A O 1
ATOM 902 N N . THR A 1 113 ? -14.095 1.666 6.808 1.00 84.12 113 THR A N 1
ATOM 903 C CA . THR A 1 113 ? -14.538 0.931 8.000 1.00 84.12 113 THR A CA 1
ATOM 904 C C . THR A 1 113 ? -16.060 0.986 8.149 1.00 84.12 113 THR A C 1
ATOM 906 O O . THR A 1 113 ? -16.676 -0.008 8.548 1.00 84.12 113 THR A O 1
ATOM 909 N N . GLN A 1 114 ? -16.661 2.118 7.774 1.00 79.44 114 GLN A N 1
ATOM 910 C CA . GLN A 1 114 ? -18.108 2.340 7.793 1.00 79.44 114 GLN A CA 1
ATOM 911 C C . GLN A 1 114 ? -18.836 1.645 6.629 1.00 79.44 114 GLN A C 1
ATOM 913 O O . GLN A 1 114 ? -19.947 1.161 6.824 1.00 79.44 114 GLN A O 1
ATOM 918 N N . ASP A 1 115 ? -18.210 1.526 5.453 1.00 70.25 115 ASP A N 1
ATOM 919 C CA . ASP A 1 115 ? -18.819 0.874 4.286 1.00 70.25 115 ASP A CA 1
ATOM 920 C C . ASP A 1 115 ? -18.651 -0.667 4.310 1.00 70.25 115 ASP A C 1
ATOM 922 O O . ASP A 1 115 ? -17.523 -1.183 4.416 1.00 70.25 115 ASP A O 1
ATOM 926 N N . PRO A 1 116 ? -19.737 -1.453 4.155 1.00 60.22 116 PRO A N 1
ATOM 927 C CA . PRO A 1 116 ? -19.619 -2.879 3.868 1.00 60.22 116 PRO A CA 1
ATOM 928 C C . PRO A 1 116 ? -18.925 -3.081 2.506 1.00 60.22 116 PRO A C 1
ATOM 930 O O . PRO A 1 116 ? -19.105 -2.267 1.594 1.00 60.22 116 PRO A O 1
ATOM 933 N N . PRO A 1 117 ? -18.105 -4.138 2.332 1.00 57.06 117 PRO A N 1
ATOM 934 C CA . PRO A 1 117 ? -17.546 -4.433 1.017 1.00 57.06 117 PRO A CA 1
ATOM 935 C C . PRO A 1 117 ? -18.693 -4.661 0.033 1.00 57.06 117 PRO A C 1
ATOM 937 O O . PRO A 1 117 ? -19.526 -5.542 0.237 1.00 57.06 117 PRO A O 1
ATOM 940 N N . ARG A 1 118 ? -18.753 -3.862 -1.035 1.00 58.31 118 ARG A N 1
ATOM 941 C CA . ARG A 1 118 ? -19.660 -4.145 -2.148 1.00 58.31 118 ARG A CA 1
ATOM 942 C C . ARG A 1 118 ? -19.098 -5.354 -2.891 1.00 58.31 118 ARG A C 1
ATOM 944 O O . ARG A 1 118 ? -18.164 -5.196 -3.672 1.00 58.31 118 ARG A O 1
ATOM 951 N N . ASN A 1 119 ? -19.641 -6.541 -2.630 1.00 47.72 119 ASN A N 1
ATOM 952 C CA . ASN A 1 119 ? -19.425 -7.692 -3.503 1.00 47.72 119 ASN A CA 1
ATOM 953 C C . ASN A 1 119 ? -20.008 -7.343 -4.881 1.00 47.72 119 ASN A C 1
ATOM 955 O O . ASN A 1 119 ? -21.190 -7.008 -4.983 1.00 47.72 119 ASN A O 1
ATOM 959 N N . ARG A 1 120 ? -19.163 -7.359 -5.910 1.00 43.16 120 ARG A N 1
ATOM 960 C CA . ARG A 1 120 ? -19.582 -7.441 -7.310 1.00 43.16 120 ARG A CA 1
ATOM 961 C C . ARG A 1 120 ? -19.342 -8.856 -7.794 1.00 43.16 120 ARG A C 1
ATOM 963 O O . ARG A 1 120 ? -18.304 -9.417 -7.382 1.00 43.16 120 ARG A O 1
#

Sequence (120 aa):
MRAVSHRLLRTVIETPVFSRRADALLTPAERDRLIETLSNHPERGVPVPGMNGIRKMRFAADGRGRSGGFRVLYFLRLRDDLVFALLIYGKNEQVNPTPEQQKKLCDLVERLTQDPPRNR

Foldseek 3Di:
DDDDDDQDFAAEAEDPQAVVVCVVQDDPVLVVVVRNCCRRPVVQFDADPPQQQKTKHWRARPPDPPFRIKIWIWHQDPVRSYIYTYHMDTPPPDVDDDPVSSVVNSVVVVVVVVDDPPDD

Organism: Rhodospirillum centenum (strain ATCC 51521 / SW) (NCBI:txid414684)

Solvent-accessible surface area (backbone atoms only — not comparable to full-atom values): 7060 Å² total; per-residue (Å²): 138,83,86,80,82,78,84,72,80,26,52,69,45,70,35,76,65,15,49,58,39,42,66,76,74,38,55,71,71,50,44,51,53,48,52,52,43,48,23,73,44,64,77,72,27,47,72,42,87,95,36,84,68,28,21,45,28,81,45,73,42,85,93,46,65,99,76,33,35,33,38,37,37,30,37,73,42,74,95,74,44,35,30,38,38,54,38,56,46,45,59,85,77,48,94,64,79,50,73,68,54,45,50,56,51,33,58,47,48,53,52,60,69,73,47,77,83,80,84,126

Radius of gyration: 14.65 Å; Cα contacts (8 Å, |Δi|>4): 161; chains: 1; bounding box: 40×44×36 Å

InterPro domains:
  IPR009387 Toxin HigB-2 [PIRSF039032] (10-114)

Secondary structure (DSSP, 8-state):
-------PPPEEEE-HHHHHHHHHH--HHHHHHHHHHHHH-TTSSEE-TTSTTEEEEEEE-TT--TT-EEEEEEEEEGGGTEEEEEEEEETTT-SS--HHHHHHHHHHHHHHHHSPP---

Nearest PDB structures (foldseek):
  5ja8-assembly1_A  TM=8.098E-01  e=1.244E-09  Vibrio cholerae O1 biovar El Tor str. N16961
  5ja8-assembly3_E  TM=7.925E-01  e=1.512E-09  Vibrio cholerae O1 biovar El Tor str. N16961
  5ja8-assembly4_G  TM=7.887E-01  e=3.300E-09  Vibrio cholerae O1 biovar El Tor str. N16961
  8a0x-assembly1_C  TM=7.457E-01  e=1.613E-09  Vibrio cholerae
  5ja9-assembly2_D  TM=8.717E-01  e=1.534E-07  Vibrio cholerae O1 biovar El Tor str. N16961

pLDDT: mean 86.59, std 14.26, range [43.16, 97.94]

Mean predicted aligned error: 5.97 Å